Protein AF-T0Z426-F1 (afdb_monomer)

pLDDT: mean 88.19, std 17.52, range [33.0, 98.69]

Organism: NCBI:txid410659

Solvent-accessible surface area (backbone atoms only — not comparable to full-atom values): 9226 Å² total; per-residue (Å²): 140,75,80,57,69,69,58,54,52,52,51,48,64,68,22,59,88,69,76,54,84,89,86,87,77,94,47,53,67,70,66,27,47,75,23,64,60,49,76,54,64,61,80,61,57,94,91,41,70,91,48,39,74,60,40,52,66,72,44,60,82,60,36,46,34,68,75,48,54,67,46,21,35,96,83,30,34,36,42,40,85,65,87,75,55,71,72,53,44,33,28,61,70,42,68,76,27,98,44,36,41,27,67,61,51,55,55,44,49,60,57,51,51,53,53,51,49,43,55,74,76,42,50,86,76,50,79,72,85,68,79,85,71,83,86,73,88,81,76,82,77,79,78,78,81,83,130

Sequence (147 aa):
YRPLPEIVAAAREYGQSRGVELTFTDDPAIAATDADALYTDVWVSMGDEAETAKREKAFRGFQINSELLDRAKPSAFVLHDLPAHRGQEITDEVLDGSRSAAWDEAENRLHAEKAILELLLAPERLPRPVERHRWAPKLRTRRPARR

Foldseek 3Di:
DDDDPVVVVVVCVVCVVVVDDDDDDLQLLVVQAQDQEAEDEDQADPPRVVCVVVSQVSCVNQADDPVSNVNYDPNHAYEYQDDDDDPGNYHPCRCVDPRYCHVVVNVCVVVVVVVVCCCVPPVVPDDDDDPDDDDDDPPPDDDDDDD

Structure (mmCIF, N/CA/C/O backbone):
data_AF-T0Z426-F1
#
_entry.id   AF-T0Z426-F1
#
loop_
_atom_site.group_PDB
_atom_site.id
_atom_site.type_symbol
_atom_site.label_atom_id
_atom_site.label_alt_id
_atom_site.label_comp_id
_atom_site.label_asym_id
_atom_site.label_entity_id
_atom_site.label_seq_id
_atom_site.pdbx_PDB_ins_code
_atom_site.Cartn_x
_atom_site.Cartn_y
_atom_site.Cartn_z
_atom_site.occupancy
_atom_site.B_iso_or_equiv
_atom_site.auth_seq_id
_atom_site.auth_comp_id
_atom_site.auth_asym_id
_atom_site.auth_atom_id
_atom_site.pdbx_PDB_model_num
ATOM 1 N N . TYR A 1 1 ? 11.398 6.028 10.724 1.00 90.81 1 TYR A N 1
ATOM 2 C CA . TYR A 1 1 ? 11.424 5.003 9.664 1.00 90.81 1 TYR A CA 1
ATOM 3 C C . TYR A 1 1 ? 11.167 5.640 8.295 1.00 90.81 1 TYR A C 1
ATOM 5 O O . TYR A 1 1 ? 10.285 5.212 7.569 1.00 90.81 1 TYR A O 1
ATOM 13 N N . ARG A 1 2 ? 11.898 6.714 7.951 1.00 93.94 2 ARG A N 1
ATOM 14 C CA . ARG A 1 2 ? 11.733 7.407 6.661 1.00 93.94 2 ARG A CA 1
ATOM 15 C C . ARG A 1 2 ? 12.542 6.682 5.575 1.00 93.94 2 ARG A C 1
ATOM 17 O O . ARG A 1 2 ? 13.539 6.050 5.930 1.00 93.94 2 ARG A O 1
ATOM 24 N N . PRO A 1 3 ? 12.166 6.798 4.289 1.00 95.31 3 PRO A N 1
ATOM 25 C CA . PRO A 1 3 ? 12.998 6.305 3.198 1.00 95.31 3 PRO A CA 1
ATOM 26 C C . PRO A 1 3 ? 14.376 6.971 3.198 1.00 95.31 3 PRO A C 1
ATOM 28 O O . PRO A 1 3 ? 14.530 8.102 3.669 1.00 95.31 3 PRO A O 1
ATOM 31 N N . LEU A 1 4 ? 15.366 6.272 2.647 1.00 96.94 4 LEU A N 1
ATOM 32 C CA . LEU A 1 4 ? 16.725 6.790 2.527 1.00 96.94 4 LEU A CA 1
ATOM 33 C C . LEU A 1 4 ? 16.755 8.054 1.640 1.00 96.94 4 LEU A C 1
ATOM 35 O O . LEU A 1 4 ? 16.076 8.076 0.605 1.00 96.94 4 LEU A O 1
ATOM 39 N N . PRO A 1 5 ? 17.515 9.106 2.007 1.00 96.88 5 PRO A N 1
ATOM 40 C CA . PRO A 1 5 ? 17.535 10.372 1.269 1.00 96.88 5 PRO A CA 1
ATOM 41 C C . PRO A 1 5 ? 17.861 10.230 -0.222 1.00 96.88 5 PRO A C 1
ATOM 43 O O . PRO A 1 5 ? 17.262 10.913 -1.051 1.00 96.88 5 PRO A O 1
ATOM 46 N N . GLU A 1 6 ? 18.767 9.322 -0.576 1.00 97.38 6 GLU A N 1
ATOM 47 C CA . GLU A 1 6 ? 19.163 9.035 -1.954 1.00 97.38 6 GLU A CA 1
ATOM 48 C C . GLU A 1 6 ? 18.019 8.434 -2.784 1.00 97.38 6 GLU A C 1
ATOM 50 O O . GLU A 1 6 ? 17.849 8.792 -3.949 1.00 97.38 6 GLU A O 1
ATOM 55 N N . ILE A 1 7 ? 17.170 7.601 -2.173 1.00 96.81 7 ILE A N 1
ATOM 56 C CA . ILE A 1 7 ? 15.983 7.039 -2.828 1.00 96.81 7 ILE A CA 1
ATOM 57 C C . ILE A 1 7 ? 14.932 8.131 -3.036 1.00 96.81 7 ILE A C 1
ATOM 59 O O . ILE A 1 7 ? 14.325 8.214 -4.103 1.00 96.81 7 ILE A O 1
ATOM 63 N N . VAL A 1 8 ? 14.753 9.018 -2.051 1.00 96.00 8 VAL A N 1
ATOM 64 C CA . VAL A 1 8 ? 13.852 10.175 -2.181 1.00 96.00 8 VAL A CA 1
ATOM 65 C C . VAL A 1 8 ? 14.321 11.111 -3.296 1.00 96.00 8 VAL A C 1
ATOM 67 O O . VAL A 1 8 ? 13.497 11.576 -4.084 1.00 96.00 8 VAL A O 1
ATOM 70 N N . ALA A 1 9 ? 15.626 11.380 -3.390 1.00 95.00 9 ALA A N 1
ATOM 71 C CA . ALA A 1 9 ? 16.196 12.212 -4.445 1.00 95.00 9 ALA A CA 1
ATOM 72 C C . ALA A 1 9 ? 15.946 11.607 -5.837 1.00 95.00 9 ALA A C 1
ATOM 74 O O . ALA A 1 9 ? 15.407 12.292 -6.708 1.00 95.00 9 ALA A O 1
ATOM 75 N N . ALA A 1 10 ? 16.230 10.312 -6.010 1.00 95.31 10 ALA A N 1
ATOM 76 C CA . ALA A 1 10 ? 15.980 9.597 -7.260 1.00 95.31 10 ALA A CA 1
ATOM 77 C C . ALA A 1 10 ? 14.487 9.590 -7.642 1.00 95.31 10 ALA A C 1
ATOM 79 O O . ALA A 1 10 ? 14.130 9.826 -8.798 1.00 95.31 10 ALA A O 1
ATOM 80 N N . ALA A 1 11 ? 13.591 9.383 -6.670 1.00 94.75 11 ALA A N 1
ATOM 81 C CA . ALA A 1 11 ? 12.148 9.423 -6.900 1.00 94.75 11 ALA A CA 1
ATOM 82 C C . ALA A 1 11 ? 11.669 10.818 -7.341 1.00 94.75 11 ALA A C 1
ATOM 84 O O . ALA A 1 11 ? 10.845 10.924 -8.253 1.00 94.75 11 ALA A O 1
ATOM 85 N N . ARG A 1 12 ? 12.204 11.895 -6.743 1.00 94.06 12 ARG A N 1
ATOM 86 C CA . ARG A 1 12 ? 11.896 13.276 -7.156 1.00 94.06 12 ARG A CA 1
ATOM 87 C C . ARG A 1 12 ? 12.355 13.542 -8.583 1.00 94.06 12 ARG A C 1
ATOM 89 O O . ARG A 1 12 ? 11.567 14.049 -9.374 1.00 94.06 12 ARG A O 1
ATOM 96 N N . GLU A 1 13 ? 13.587 13.177 -8.922 1.00 94.06 13 GLU A N 1
ATOM 97 C CA . GLU A 1 13 ? 14.132 13.356 -10.272 1.00 94.06 13 GLU A CA 1
ATOM 98 C C . GLU A 1 13 ? 13.288 12.618 -11.322 1.00 94.06 13 GLU A C 1
ATOM 100 O O . GLU A 1 13 ? 12.864 13.200 -12.324 1.00 94.06 13 GLU A O 1
ATOM 105 N N . TYR A 1 14 ? 12.945 11.354 -11.057 1.00 92.81 14 TYR A N 1
ATOM 106 C CA . TYR A 1 14 ? 12.098 10.573 -11.954 1.00 92.81 14 TYR A CA 1
ATOM 107 C C . TYR A 1 14 ? 10.678 11.158 -12.073 1.00 92.81 14 TYR A C 1
ATOM 109 O O . TYR A 1 14 ? 10.084 11.158 -13.156 1.00 92.81 14 TYR A O 1
ATOM 117 N N . GLY A 1 15 ? 10.123 11.682 -10.980 1.00 92.75 15 GLY A N 1
ATOM 118 C CA . GLY A 1 15 ? 8.774 12.242 -10.925 1.00 92.75 15 GLY A CA 1
ATOM 119 C C . GLY A 1 15 ? 8.607 13.617 -11.583 1.00 92.75 15 GLY A C 1
ATOM 120 O O . GLY A 1 15 ? 7.535 13.896 -12.126 1.00 92.75 15 GLY A O 1
ATOM 121 N N . GLN A 1 16 ? 9.652 14.455 -11.593 1.00 87.06 16 GLN A N 1
ATOM 122 C CA . GLN A 1 16 ? 9.592 15.855 -12.049 1.00 87.06 16 GLN A CA 1
ATOM 123 C C . GLN A 1 16 ? 9.035 16.009 -13.469 1.00 87.06 16 GLN A C 1
ATOM 125 O O . GLN A 1 16 ? 8.132 16.807 -13.705 1.00 87.06 16 GLN A O 1
ATOM 130 N N . SER A 1 17 ? 9.518 15.201 -14.415 1.00 86.00 17 SER A N 1
ATOM 131 C CA . SER A 1 17 ? 9.057 15.247 -15.815 1.00 86.00 17 SER A CA 1
ATOM 132 C C . SER A 1 17 ? 7.648 14.680 -16.031 1.00 86.00 17 SER A C 1
ATOM 134 O O . SER A 1 17 ? 7.101 14.776 -17.128 1.00 86.00 17 SER A O 1
ATOM 136 N N . ARG A 1 18 ? 7.056 14.071 -14.998 1.00 91.81 18 ARG A N 1
ATOM 137 C CA . ARG A 1 18 ? 5.784 13.339 -15.052 1.00 91.81 18 ARG A CA 1
ATOM 138 C C . ARG A 1 18 ? 4.680 14.002 -14.224 1.00 91.81 18 ARG A C 1
ATOM 140 O O . ARG A 1 18 ? 3.578 13.465 -14.175 1.00 91.81 18 ARG A O 1
ATOM 147 N N . GLY A 1 19 ? 4.965 15.145 -13.593 1.00 91.62 19 GLY A N 1
ATOM 148 C CA . GLY A 1 19 ? 4.014 15.854 -12.730 1.00 91.62 19 GLY A CA 1
ATOM 149 C C . GLY A 1 19 ? 3.693 15.109 -11.432 1.00 91.62 19 GLY A C 1
ATOM 150 O O . GLY A 1 19 ? 2.600 15.271 -10.901 1.00 91.62 19 GLY A O 1
ATOM 151 N N . VAL A 1 20 ? 4.609 14.263 -10.947 1.00 94.69 20 VAL A N 1
ATOM 152 C CA . VAL A 1 20 ? 4.437 13.532 -9.683 1.00 94.69 20 VAL A CA 1
ATOM 153 C C . VAL A 1 20 ? 4.841 14.425 -8.514 1.00 94.69 20 VAL A C 1
ATOM 155 O O . VAL A 1 20 ? 5.950 14.963 -8.491 1.00 94.69 20 VAL A O 1
ATOM 158 N N . GLU A 1 21 ? 3.966 14.530 -7.519 1.00 92.62 21 GLU A N 1
ATOM 159 C CA . GLU A 1 21 ? 4.238 15.184 -6.240 1.00 92.62 21 GLU A CA 1
ATOM 160 C C . GLU A 1 21 ? 4.549 14.135 -5.164 1.00 92.62 21 GLU A C 1
ATOM 162 O O . GLU A 1 21 ? 3.900 13.093 -5.095 1.00 92.62 21 GLU A O 1
ATOM 167 N N . LEU A 1 22 ? 5.563 14.400 -4.331 1.00 94.38 22 LEU A N 1
ATOM 168 C CA . LEU A 1 22 ? 5.956 13.520 -3.227 1.00 94.38 22 LEU A CA 1
ATOM 169 C C . LEU A 1 22 ? 5.801 14.241 -1.890 1.00 94.38 22 LEU A C 1
ATOM 171 O O . LEU A 1 22 ? 6.548 15.189 -1.604 1.00 94.38 22 LEU A O 1
ATOM 175 N N . THR A 1 23 ? 4.909 13.708 -1.059 1.00 94.19 23 THR A N 1
ATOM 176 C CA . THR A 1 23 ? 4.592 14.215 0.277 1.00 94.19 23 THR A CA 1
ATOM 177 C C . THR A 1 23 ? 4.989 13.192 1.332 1.00 94.19 23 THR A C 1
ATOM 179 O O . THR A 1 23 ? 4.710 12.004 1.207 1.00 94.19 23 THR A O 1
ATOM 182 N N . PHE A 1 24 ? 5.645 13.665 2.389 1.00 95.25 24 PHE A N 1
ATOM 183 C CA . PHE A 1 24 ? 6.077 12.847 3.516 1.00 95.25 24 PHE A CA 1
ATOM 184 C C . PHE A 1 24 ? 5.472 13.427 4.788 1.00 95.25 24 PHE A C 1
ATOM 186 O O . PHE A 1 24 ? 5.768 14.558 5.161 1.00 95.25 24 PHE A O 1
ATOM 193 N N . THR A 1 25 ? 4.637 12.647 5.463 1.00 96.38 25 THR A N 1
ATOM 194 C CA . THR A 1 25 ? 3.989 13.028 6.722 1.00 96.38 25 THR A CA 1
ATOM 195 C C . THR A 1 25 ? 4.146 11.905 7.742 1.00 96.38 25 THR A C 1
ATOM 197 O O . THR A 1 25 ? 4.457 10.778 7.357 1.00 96.38 25 THR A O 1
ATOM 200 N N . ASP A 1 26 ? 4.042 12.237 9.026 1.00 96.50 26 ASP A N 1
ATOM 201 C CA . ASP A 1 26 ? 3.919 11.259 10.118 1.00 96.50 26 ASP A CA 1
ATOM 202 C C . ASP A 1 26 ? 2.468 11.183 10.639 1.00 96.50 26 ASP A C 1
ATOM 204 O O . ASP A 1 26 ? 2.194 10.499 11.619 1.00 96.50 26 ASP A O 1
ATOM 208 N N . ASP A 1 27 ? 1.540 11.889 9.982 1.00 97.06 27 ASP A N 1
ATOM 209 C CA . ASP A 1 27 ? 0.105 11.833 10.245 1.00 97.06 27 ASP A CA 1
ATOM 210 C C . ASP A 1 27 ? -0.592 11.005 9.146 1.00 97.06 27 ASP A C 1
ATOM 212 O O . ASP A 1 27 ? -0.719 11.477 8.005 1.00 97.06 27 ASP A O 1
ATOM 216 N N . PRO A 1 28 ? -1.041 9.777 9.455 1.00 97.50 28 PRO A N 1
ATOM 217 C CA . PRO A 1 28 ? -1.690 8.912 8.480 1.00 97.50 28 PRO A CA 1
ATOM 218 C C . PRO A 1 28 ? -3.043 9.458 8.014 1.00 97.50 28 PRO A C 1
ATOM 220 O O . PRO A 1 28 ? -3.410 9.229 6.865 1.00 97.50 28 PRO A O 1
ATOM 223 N N . ALA A 1 29 ? -3.765 10.231 8.834 1.00 97.50 29 ALA A N 1
ATOM 224 C CA . ALA A 1 29 ? -5.035 10.824 8.422 1.00 97.50 29 ALA A CA 1
ATOM 225 C C . ALA A 1 29 ? -4.831 11.860 7.305 1.00 97.50 29 ALA A C 1
ATOM 227 O O . ALA A 1 29 ? -5.611 11.906 6.351 1.00 97.50 29 ALA A O 1
ATOM 228 N N . ILE A 1 30 ? -3.750 12.645 7.387 1.00 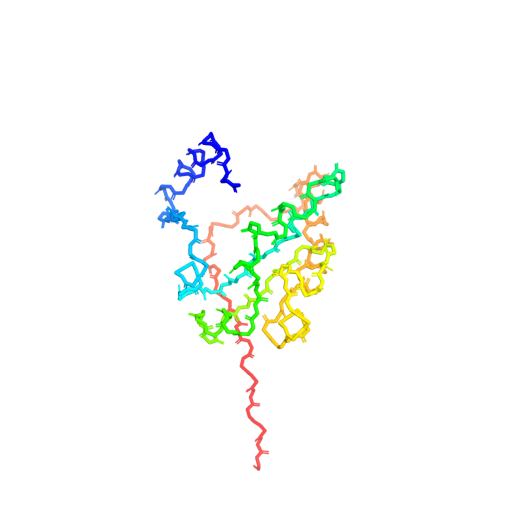97.62 30 ILE A N 1
ATOM 229 C CA . ILE A 1 30 ? -3.348 13.555 6.305 1.00 97.62 30 ILE A CA 1
ATOM 230 C C . ILE A 1 30 ? -2.956 12.754 5.059 1.00 97.62 30 ILE A C 1
ATOM 232 O O . ILE A 1 30 ? -3.387 13.102 3.965 1.00 97.62 30 ILE A O 1
ATOM 236 N N . ALA A 1 31 ? -2.185 11.672 5.213 1.00 97.69 31 ALA A N 1
ATOM 237 C CA . ALA A 1 31 ? -1.766 10.835 4.084 1.00 97.69 31 ALA A CA 1
ATOM 238 C C . ALA A 1 31 ? -2.943 10.152 3.365 1.00 97.69 31 ALA A C 1
ATOM 240 O O . ALA A 1 31 ? -2.891 9.967 2.152 1.00 97.69 31 ALA A O 1
ATOM 241 N N . ALA A 1 32 ? -3.990 9.777 4.103 1.00 98.12 32 ALA A N 1
ATOM 242 C CA . ALA A 1 32 ? -5.153 9.089 3.555 1.00 98.12 32 ALA A CA 1
ATOM 243 C C . ALA A 1 32 ? -6.155 10.026 2.865 1.00 98.12 32 ALA A C 1
ATOM 245 O O . ALA A 1 32 ? -6.948 9.562 2.048 1.00 98.12 32 ALA A O 1
ATOM 246 N N . THR A 1 33 ? -6.137 11.325 3.178 1.00 98.00 33 THR A N 1
ATOM 247 C CA . THR A 1 33 ? -7.102 12.291 2.632 1.00 98.00 33 THR A CA 1
ATOM 248 C C . THR A 1 33 ? -7.015 12.334 1.104 1.00 98.00 33 THR A C 1
ATOM 250 O O . THR A 1 33 ? -5.937 12.501 0.541 1.00 98.00 33 THR A O 1
ATOM 253 N N . ASP A 1 34 ? -8.158 12.166 0.431 1.00 97.00 34 ASP A N 1
ATOM 254 C CA . ASP A 1 34 ? -8.292 12.137 -1.037 1.00 97.00 34 ASP A CA 1
ATOM 255 C C . ASP A 1 34 ? -7.488 11.040 -1.771 1.00 97.00 34 ASP A C 1
ATOM 257 O O . ASP A 1 34 ? -7.410 11.043 -3.008 1.00 97.00 34 ASP A O 1
ATOM 261 N N . ALA A 1 35 ? -6.939 10.060 -1.045 1.00 98.38 35 ALA A N 1
ATOM 262 C CA . ALA A 1 35 ? -6.207 8.950 -1.642 1.00 98.38 35 ALA A CA 1
ATOM 263 C C . ALA A 1 35 ? -7.120 8.086 -2.532 1.00 98.38 35 ALA A C 1
ATOM 265 O O . ALA A 1 35 ? -8.265 7.794 -2.180 1.00 98.38 35 ALA A O 1
ATOM 266 N N . ASP A 1 36 ? -6.607 7.661 -3.691 1.00 98.62 36 ASP A N 1
ATOM 267 C CA . ASP A 1 36 ? -7.255 6.664 -4.561 1.00 98.62 36 ASP A CA 1
ATOM 268 C C . ASP A 1 36 ? -6.895 5.225 -4.160 1.00 98.62 36 ASP A C 1
ATOM 270 O O . ASP A 1 36 ? -7.619 4.287 -4.488 1.00 98.62 36 ASP A O 1
ATOM 274 N N . ALA A 1 37 ? -5.781 5.047 -3.450 1.00 98.44 37 ALA A N 1
ATOM 275 C CA . ALA A 1 37 ? -5.364 3.772 -2.895 1.00 98.44 37 ALA A CA 1
ATOM 276 C C . ALA A 1 37 ? -4.598 3.985 -1.586 1.00 98.44 37 ALA A C 1
ATOM 278 O O . ALA A 1 37 ? -3.836 4.946 -1.465 1.00 98.44 37 ALA A O 1
ATOM 279 N N . LEU A 1 38 ? -4.777 3.072 -0.633 1.00 98.62 38 LEU A N 1
ATOM 280 C CA . LEU A 1 38 ? -3.935 2.962 0.557 1.00 98.62 38 LEU A CA 1
ATOM 281 C C . LEU A 1 38 ? -3.119 1.675 0.464 1.00 98.62 38 LEU A C 1
ATOM 283 O O . LEU A 1 38 ? -3.643 0.635 0.070 1.00 98.62 38 LEU A O 1
ATOM 287 N N . TYR A 1 39 ? -1.845 1.750 0.828 1.00 98.62 39 TYR A N 1
ATOM 288 C CA . TYR A 1 39 ? -0.926 0.619 0.794 1.00 98.62 39 TYR A CA 1
ATOM 289 C C . TYR A 1 39 ? -0.229 0.505 2.144 1.00 98.62 39 TYR A C 1
ATOM 291 O O . TYR A 1 39 ? 0.258 1.512 2.663 1.00 98.62 39 TYR A O 1
ATOM 299 N N . THR A 1 40 ? -0.158 -0.705 2.688 1.00 98.31 40 THR A N 1
ATOM 300 C CA . THR A 1 40 ? 0.659 -1.007 3.866 1.00 98.31 40 THR A CA 1
ATOM 301 C C . THR A 1 40 ? 1.387 -2.334 3.692 1.00 98.31 40 THR A C 1
ATOM 303 O O . THR A 1 40 ? 1.036 -3.132 2.830 1.00 98.31 40 THR A O 1
ATOM 306 N N . ASP A 1 41 ? 2.397 -2.533 4.528 1.00 97.31 41 ASP A N 1
ATOM 307 C CA . ASP A 1 41 ? 3.169 -3.763 4.683 1.00 97.31 41 ASP A CA 1
ATOM 308 C C . ASP A 1 41 ? 3.407 -3.990 6.189 1.00 97.31 41 ASP A C 1
ATOM 310 O O . ASP A 1 41 ? 3.126 -3.107 7.018 1.00 97.31 41 ASP A O 1
ATOM 314 N N . VAL A 1 42 ? 3.916 -5.165 6.545 1.00 95.75 42 VAL A N 1
ATOM 315 C CA . VAL A 1 42 ? 4.258 -5.569 7.902 1.00 95.75 42 VAL A CA 1
ATOM 316 C C . VAL A 1 42 ? 5.182 -4.552 8.567 1.00 95.75 42 VAL A C 1
ATOM 318 O O . VAL A 1 42 ? 6.176 -4.070 8.020 1.00 95.75 42 VAL A O 1
ATOM 321 N N . TRP A 1 43 ? 4.889 -4.230 9.823 1.00 94.12 43 TRP A N 1
ATOM 322 C CA . TRP A 1 43 ? 5.716 -3.293 10.588 1.00 94.12 43 TRP A CA 1
ATOM 323 C C . TRP A 1 43 ? 7.070 -3.879 10.990 1.00 94.12 43 TRP A C 1
ATOM 325 O O . TRP A 1 43 ? 8.042 -3.137 11.194 1.00 94.12 43 TRP A O 1
ATOM 335 N N . VAL A 1 44 ? 7.120 -5.203 11.138 1.00 88.19 44 VAL A N 1
ATOM 336 C CA . VAL A 1 44 ? 8.288 -5.985 11.540 1.00 88.19 44 VAL A CA 1
ATOM 337 C C . VAL A 1 44 ? 8.575 -6.976 10.425 1.00 88.19 44 VAL A C 1
ATOM 339 O O . VAL A 1 44 ? 7.774 -7.863 10.154 1.00 88.19 44 VAL A O 1
ATOM 342 N N . SER A 1 45 ? 9.713 -6.797 9.759 1.00 83.31 45 SER A N 1
ATOM 343 C CA . SER A 1 45 ? 10.140 -7.701 8.695 1.00 83.31 45 SER A CA 1
ATOM 344 C C . SER A 1 45 ? 10.759 -8.974 9.282 1.00 83.31 45 SER A C 1
ATOM 346 O O . SER A 1 45 ? 11.143 -9.013 10.455 1.00 83.31 45 SER A O 1
ATOM 348 N N . MET A 1 46 ? 10.892 -10.011 8.456 1.00 77.44 46 MET A N 1
ATOM 349 C CA . MET A 1 46 ? 11.600 -11.234 8.840 1.00 77.44 46 MET A CA 1
ATOM 350 C C . MET A 1 46 ? 13.057 -10.912 9.208 1.00 77.44 46 MET A C 1
ATOM 352 O O . MET A 1 46 ? 13.762 -10.271 8.428 1.00 77.44 46 MET A O 1
ATOM 356 N N . GLY A 1 47 ? 13.512 -11.376 10.375 1.00 79.56 47 GLY A N 1
ATOM 357 C CA . GLY A 1 47 ? 14.858 -11.118 10.901 1.00 79.56 47 GLY A CA 1
ATOM 358 C C . GLY A 1 47 ? 14.980 -9.916 11.848 1.00 79.56 47 GLY A C 1
ATOM 359 O O . GLY A 1 47 ? 16.055 -9.705 12.408 1.00 79.56 47 GLY A O 1
ATOM 360 N N . ASP A 1 48 ? 13.900 -9.152 12.056 1.00 81.19 48 ASP A N 1
ATOM 361 C CA . ASP A 1 48 ? 13.848 -7.991 12.960 1.00 81.19 48 ASP A CA 1
ATOM 362 C C . ASP A 1 48 ? 13.059 -8.277 14.260 1.00 81.19 48 ASP A C 1
ATOM 364 O O . ASP A 1 48 ? 12.596 -7.357 14.942 1.00 81.19 48 ASP A O 1
ATOM 368 N N . GLU A 1 49 ? 12.891 -9.545 14.646 1.00 83.50 49 GLU A N 1
ATOM 369 C CA . GLU A 1 49 ? 11.957 -9.955 15.706 1.00 83.50 49 GLU A CA 1
ATOM 370 C C . GLU A 1 49 ? 12.298 -9.345 17.078 1.00 83.50 49 GLU A C 1
ATOM 372 O O . GLU A 1 49 ? 11.406 -9.074 17.887 1.00 83.50 49 GLU A O 1
ATOM 377 N N . ALA A 1 50 ? 13.578 -9.058 17.333 1.00 84.94 50 ALA A N 1
ATOM 378 C CA . ALA A 1 50 ? 14.027 -8.398 18.560 1.00 84.94 50 ALA A CA 1
ATOM 379 C C . ALA A 1 50 ? 13.466 -6.968 18.719 1.00 84.94 50 ALA A C 1
ATOM 381 O O . ALA A 1 50 ? 13.313 -6.483 19.840 1.00 84.94 50 ALA A O 1
ATOM 382 N N . GLU A 1 51 ? 13.110 -6.303 17.615 1.00 86.19 51 GLU A N 1
ATOM 383 C CA . GLU A 1 51 ? 12.606 -4.925 17.599 1.00 86.19 51 GLU A CA 1
ATOM 384 C C . GLU A 1 51 ? 11.068 -4.843 17.607 1.00 86.19 51 GLU A C 1
ATOM 386 O O . GLU A 1 51 ? 10.518 -3.737 17.564 1.00 86.19 51 GLU A O 1
ATOM 391 N N . THR A 1 52 ? 10.367 -5.983 17.694 1.00 86.56 52 THR A N 1
ATOM 392 C CA . THR A 1 52 ? 8.899 -6.080 17.570 1.00 86.56 52 THR A CA 1
ATOM 393 C C . THR A 1 52 ? 8.168 -5.053 18.434 1.00 86.56 52 THR A C 1
ATOM 395 O O . THR A 1 52 ? 7.494 -4.167 17.912 1.00 86.56 52 THR A O 1
ATOM 398 N N . ALA A 1 53 ? 8.379 -5.075 19.755 1.00 88.38 53 ALA A N 1
ATOM 399 C CA . ALA A 1 53 ? 7.659 -4.200 20.686 1.00 88.38 53 ALA A CA 1
ATOM 400 C C . ALA A 1 53 ? 7.896 -2.699 20.425 1.00 88.38 53 ALA A C 1
ATOM 402 O O . ALA A 1 53 ? 7.015 -1.860 20.635 1.00 88.38 53 ALA A O 1
ATOM 403 N N . LYS A 1 54 ? 9.097 -2.336 19.963 1.00 91.88 54 LYS A N 1
ATOM 404 C CA . LYS A 1 54 ? 9.452 -0.950 19.641 1.00 91.88 54 LYS A CA 1
ATOM 405 C C . LYS A 1 54 ? 8.758 -0.493 18.360 1.00 91.88 54 LYS A C 1
ATOM 407 O O . LYS A 1 54 ? 8.218 0.614 18.335 1.00 91.88 54 LYS A O 1
ATOM 412 N N . ARG A 1 55 ? 8.761 -1.334 17.322 1.00 92.38 55 ARG A N 1
ATOM 413 C CA . ARG A 1 55 ? 8.102 -1.062 16.037 1.00 92.38 55 ARG A CA 1
ATOM 414 C C . ARG A 1 55 ? 6.586 -1.006 16.203 1.00 92.38 55 ARG A C 1
ATOM 416 O O . ARG A 1 55 ? 5.993 -0.014 15.799 1.00 92.38 55 ARG A O 1
ATOM 423 N N . GLU A 1 56 ? 5.978 -1.956 16.907 1.00 90.62 56 GLU A N 1
ATOM 424 C CA . GLU A 1 56 ? 4.542 -1.925 17.221 1.00 90.62 56 GLU A CA 1
ATOM 425 C C . GLU A 1 56 ? 4.135 -0.628 17.926 1.00 90.62 56 GLU A C 1
ATOM 427 O O . GLU A 1 56 ? 3.123 -0.018 17.588 1.00 90.62 56 GLU A O 1
ATOM 432 N N . LYS A 1 57 ? 4.937 -0.153 18.888 1.00 92.56 57 LYS A N 1
ATOM 433 C CA . LYS A 1 57 ? 4.670 1.127 19.556 1.00 92.56 57 LYS A CA 1
ATOM 434 C C . LYS A 1 57 ? 4.792 2.315 18.599 1.00 92.56 57 LYS A C 1
ATOM 436 O O . LYS A 1 57 ? 3.987 3.238 18.691 1.00 92.56 57 LYS A O 1
ATOM 441 N N . ALA A 1 58 ? 5.797 2.314 17.727 1.00 94.12 58 ALA A N 1
ATOM 442 C CA . ALA A 1 58 ? 6.040 3.407 16.791 1.00 94.12 58 ALA A CA 1
ATOM 443 C C . ALA A 1 58 ? 4.981 3.486 15.681 1.00 94.12 58 ALA A C 1
ATOM 445 O O . ALA A 1 58 ? 4.614 4.585 15.274 1.00 94.12 58 ALA A O 1
ATOM 446 N N . PHE A 1 59 ? 4.486 2.338 15.216 1.00 95.81 59 PHE A N 1
ATOM 447 C CA . PHE A 1 59 ? 3.585 2.247 14.069 1.00 95.81 59 PHE A CA 1
ATOM 448 C C . PHE A 1 59 ? 2.114 2.072 14.429 1.00 95.81 59 PHE A C 1
ATOM 450 O O . PHE A 1 59 ? 1.281 2.175 13.540 1.00 95.81 59 PHE A O 1
ATOM 457 N N . ARG A 1 60 ? 1.760 1.902 15.710 1.00 92.88 60 ARG A N 1
ATOM 458 C CA . ARG A 1 60 ? 0.363 1.724 16.150 1.00 92.88 60 ARG A CA 1
ATOM 459 C C . ARG A 1 60 ? -0.619 2.730 15.538 1.00 92.88 60 ARG A C 1
ATOM 461 O O . ARG A 1 60 ? -1.748 2.366 15.241 1.00 92.88 60 ARG A O 1
ATOM 468 N N . GLY A 1 61 ? -0.201 3.986 15.365 1.00 95.75 61 GLY A N 1
ATOM 469 C CA . GLY A 1 61 ? -1.039 5.036 14.775 1.00 95.75 61 GLY A CA 1
ATOM 470 C C . GLY A 1 61 ? -1.266 4.912 13.264 1.00 95.75 61 GLY A C 1
ATOM 471 O O . GLY A 1 61 ? -2.161 5.567 12.751 1.00 95.75 61 GLY A O 1
ATOM 472 N N . PHE A 1 62 ? -0.485 4.086 12.567 1.00 98.00 62 PHE A N 1
ATOM 473 C CA . PHE A 1 62 ? -0.480 3.921 11.110 1.00 98.00 62 PHE A CA 1
ATOM 474 C C . PHE A 1 62 ? -1.283 2.707 10.620 1.00 98.00 62 PHE A C 1
ATOM 476 O O . PHE A 1 62 ? -1.255 2.420 9.428 1.00 98.00 62 PHE A O 1
ATOM 483 N N . GLN A 1 63 ? -1.989 1.988 11.502 1.00 98.50 63 GLN A N 1
ATOM 484 C CA . GLN A 1 63 ? -2.842 0.869 11.094 1.00 98.50 63 GLN A CA 1
ATOM 485 C C . GLN A 1 63 ? -3.891 1.329 10.075 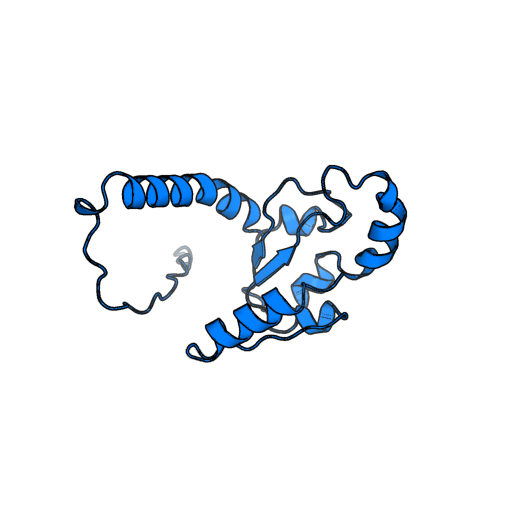1.00 98.50 63 GLN A C 1
ATOM 487 O O . GLN 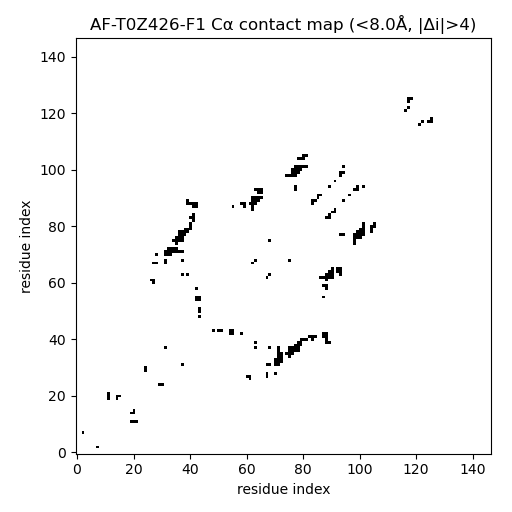A 1 63 ? -4.654 2.263 10.335 1.00 98.50 63 GLN A O 1
ATOM 492 N N . ILE A 1 64 ? -3.990 0.619 8.952 1.00 98.56 64 ILE A N 1
ATOM 493 C CA . ILE A 1 64 ? -5.114 0.775 8.035 1.00 98.56 64 ILE A CA 1
ATOM 494 C C . ILE A 1 64 ? -6.325 0.054 8.633 1.00 98.56 64 ILE A C 1
ATOM 496 O O . ILE A 1 64 ? -6.424 -1.173 8.624 1.00 98.56 64 ILE A O 1
ATOM 500 N N . ASN A 1 65 ? -7.258 0.844 9.153 1.00 98.62 65 ASN A N 1
ATOM 501 C CA . ASN A 1 65 ? -8.557 0.407 9.653 1.00 98.62 65 ASN A CA 1
ATOM 502 C C . ASN A 1 65 ? -9.692 1.145 8.921 1.00 98.62 65 ASN A C 1
ATOM 504 O O . ASN A 1 65 ? -9.438 2.014 8.081 1.00 98.62 65 ASN A O 1
ATOM 508 N N . SER A 1 66 ? -10.948 0.804 9.228 1.00 98.19 66 SER A N 1
ATOM 509 C CA . SER A 1 66 ? -12.108 1.417 8.567 1.00 98.19 66 SER A CA 1
ATOM 510 C C . SER A 1 66 ? -12.153 2.940 8.732 1.00 98.19 66 SER A C 1
ATOM 512 O O . SER A 1 66 ? -12.461 3.637 7.770 1.00 98.19 66 SER A O 1
ATOM 514 N N . GLU A 1 67 ? -11.780 3.470 9.904 1.00 98.12 67 GLU A N 1
ATOM 515 C CA . GLU A 1 67 ? -11.760 4.920 10.143 1.00 98.12 67 GLU A CA 1
ATOM 516 C C . GLU A 1 67 ? -10.759 5.627 9.221 1.00 98.12 67 GLU A C 1
ATOM 518 O O . GLU A 1 67 ? -11.075 6.665 8.640 1.00 98.12 67 GLU A O 1
ATOM 523 N N . LEU A 1 68 ? -9.555 5.070 9.063 1.00 98.44 68 LEU A N 1
ATOM 524 C CA . LEU A 1 68 ? -8.548 5.640 8.174 1.00 98.44 68 LEU A CA 1
ATOM 525 C C . LEU A 1 68 ? -8.975 5.533 6.705 1.00 98.44 68 LEU A C 1
ATOM 527 O O . LEU A 1 68 ? -8.834 6.496 5.952 1.00 98.44 68 LEU A O 1
ATOM 531 N N . LEU A 1 69 ? -9.530 4.387 6.307 1.00 98.44 69 LEU A N 1
ATOM 532 C CA . LEU A 1 69 ? -10.020 4.161 4.949 1.00 98.44 69 LEU A CA 1
ATOM 533 C C . LEU A 1 69 ? -11.186 5.094 4.584 1.00 98.44 69 LEU A C 1
ATOM 535 O O . LEU A 1 69 ? -11.291 5.521 3.436 1.00 98.44 69 LEU A O 1
ATOM 539 N N . ASP A 1 70 ? -12.034 5.462 5.542 1.00 97.81 70 ASP A N 1
ATOM 540 C CA . ASP A 1 70 ? -13.142 6.399 5.323 1.00 97.81 70 ASP A CA 1
ATOM 541 C C . ASP A 1 70 ? -12.690 7.856 5.124 1.00 97.81 70 ASP A C 1
ATOM 543 O O . ASP A 1 70 ? -13.482 8.688 4.679 1.00 97.81 70 ASP A O 1
ATOM 547 N N . ARG A 1 71 ? -11.415 8.171 5.390 1.00 98.00 71 ARG A N 1
ATOM 548 C CA . ARG A 1 71 ? -10.805 9.466 5.032 1.00 98.00 71 ARG A CA 1
ATOM 549 C C . ARG A 1 71 ? -10.348 9.522 3.574 1.00 98.00 71 ARG A C 1
ATOM 551 O O . ARG A 1 71 ? -10.17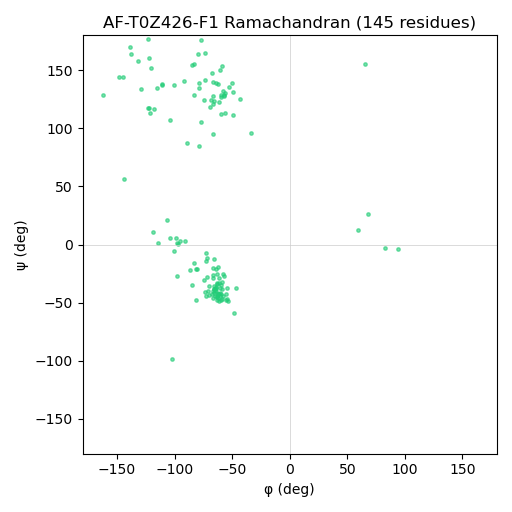9 10.616 3.036 1.00 98.00 71 ARG A O 1
ATOM 558 N N . ALA A 1 72 ? -10.143 8.366 2.947 1.00 98.50 72 ALA A N 1
ATOM 559 C CA . ALA A 1 72 ? -9.824 8.274 1.531 1.00 98.50 72 ALA A CA 1
ATOM 560 C C . ALA A 1 72 ? -11.076 8.485 0.668 1.00 98.50 72 ALA A C 1
ATOM 562 O O . ALA A 1 72 ? -12.199 8.631 1.160 1.00 98.50 72 ALA A O 1
ATOM 563 N N . LYS A 1 73 ? -10.905 8.499 -0.657 1.00 98.62 73 LYS A N 1
ATOM 564 C CA . LYS A 1 73 ? -12.053 8.607 -1.564 1.00 98.62 73 LYS A CA 1
ATOM 565 C C . LYS A 1 73 ? -13.018 7.427 -1.366 1.00 98.62 73 LYS A C 1
ATOM 567 O O . LYS A 1 73 ? -12.576 6.305 -1.124 1.00 98.62 73 LYS A O 1
ATOM 572 N N . PRO A 1 74 ? -14.331 7.602 -1.606 1.00 97.69 74 PRO A N 1
ATOM 573 C CA . PRO A 1 74 ? -15.286 6.489 -1.558 1.00 97.69 74 PRO A CA 1
ATOM 574 C C . PRO A 1 74 ? -14.955 5.340 -2.527 1.00 97.69 74 PRO A C 1
ATOM 576 O O . PRO A 1 74 ? -15.348 4.200 -2.296 1.00 97.69 74 PRO A O 1
ATOM 579 N N . SER A 1 75 ? -14.242 5.644 -3.618 1.00 97.75 75 SER A N 1
ATOM 580 C CA . SER A 1 75 ? -13.750 4.679 -4.607 1.00 97.75 75 SER A CA 1
ATOM 581 C C . SER A 1 75 ? -12.349 4.140 -4.311 1.00 97.75 75 SER A C 1
ATOM 583 O O . SER A 1 75 ? -11.810 3.420 -5.150 1.00 97.75 75 SER A O 1
ATOM 585 N N . ALA A 1 76 ? -11.740 4.524 -3.187 1.00 98.50 76 ALA A N 1
ATOM 586 C CA . ALA A 1 76 ? -10.405 4.077 -2.833 1.00 98.50 76 ALA A CA 1
ATOM 587 C C . ALA A 1 76 ? -10.387 2.578 -2.534 1.00 98.50 76 ALA A C 1
ATOM 589 O O . ALA A 1 76 ? -11.358 2.022 -2.007 1.00 98.50 76 ALA A O 1
ATOM 590 N N . PHE A 1 77 ? -9.265 1.942 -2.849 1.00 98.31 77 PHE A N 1
ATOM 591 C CA . PHE A 1 77 ? -9.015 0.541 -2.532 1.00 98.31 77 PHE A CA 1
ATOM 592 C C . PHE A 1 77 ? -7.755 0.378 -1.679 1.00 98.31 77 PHE A C 1
ATOM 594 O O . PHE A 1 77 ? -6.912 1.272 -1.610 1.00 98.31 77 PHE A O 1
ATOM 601 N N . VAL A 1 78 ? -7.646 -0.757 -0.998 1.00 98.69 78 VAL A N 1
ATOM 602 C CA . VAL A 1 78 ? -6.519 -1.085 -0.121 1.00 98.69 78 VAL A CA 1
ATOM 603 C C . VAL A 1 78 ? -5.696 -2.207 -0.736 1.00 98.69 78 VAL A C 1
ATOM 605 O O . VAL A 1 78 ? -6.252 -3.172 -1.259 1.00 98.69 78 VAL A O 1
ATOM 608 N N . LEU A 1 79 ? -4.379 -2.064 -0.670 1.00 98.69 79 LEU A N 1
ATOM 609 C CA . LEU A 1 79 ? -3.387 -3.020 -1.148 1.00 98.69 79 LEU A CA 1
ATOM 610 C C . LEU A 1 79 ? -2.480 -3.475 0.001 1.00 98.69 79 LEU A C 1
ATOM 612 O O . LEU A 1 79 ? -2.274 -2.733 0.968 1.00 98.69 79 LEU A O 1
ATOM 616 N N . HIS A 1 80 ? -1.960 -4.692 -0.133 1.00 98.56 80 HIS A N 1
ATOM 617 C CA . HIS A 1 80 ? -0.971 -5.296 0.754 1.00 98.56 80 HIS A CA 1
ATOM 618 C C . HIS A 1 80 ? -0.333 -6.477 0.012 1.00 98.56 80 HIS A C 1
ATOM 620 O O . HIS A 1 80 ? -1.028 -7.374 -0.466 1.00 98.56 80 HIS A O 1
ATOM 626 N N . ASP A 1 81 ? 0.992 -6.499 -0.031 1.00 97.19 81 ASP A N 1
ATOM 627 C CA . ASP A 1 81 ? 1.824 -7.526 -0.672 1.00 97.19 81 ASP A CA 1
ATOM 628 C C . ASP A 1 81 ? 1.739 -8.940 -0.071 1.00 97.19 81 ASP A C 1
ATOM 630 O O . ASP A 1 81 ? 2.034 -9.905 -0.783 1.00 97.19 81 ASP A O 1
ATOM 634 N N . LEU A 1 82 ? 1.292 -9.069 1.182 1.00 97.31 82 LEU A N 1
ATOM 635 C CA . LEU A 1 82 ? 1.182 -10.299 1.972 1.00 97.31 82 LEU A CA 1
ATOM 636 C C . LEU A 1 82 ? 2.542 -10.969 2.301 1.00 97.31 82 LEU A C 1
ATOM 638 O O . LEU A 1 82 ? 3.514 -10.845 1.557 1.00 97.31 82 LEU A O 1
ATOM 642 N N . PRO A 1 83 ? 2.620 -11.771 3.386 1.00 96.25 83 PRO A N 1
ATOM 643 C CA . PRO A 1 83 ? 1.574 -12.063 4.373 1.00 96.25 83 PRO A CA 1
ATOM 644 C C . PRO A 1 83 ? 1.315 -10.894 5.333 1.00 96.25 83 PRO A C 1
ATOM 646 O O . PRO A 1 83 ? 2.249 -10.254 5.794 1.00 96.25 83 PRO A O 1
ATOM 649 N N . ALA A 1 84 ? 0.045 -10.669 5.676 1.00 96.69 84 ALA A N 1
ATOM 650 C CA . ALA A 1 84 ? -0.367 -9.633 6.624 1.00 96.69 84 ALA A CA 1
ATOM 651 C C . ALA A 1 84 ? -0.449 -10.160 8.072 1.00 96.69 84 ALA A C 1
ATOM 653 O O . ALA A 1 84 ? -0.976 -11.252 8.322 1.00 96.69 84 ALA A O 1
ATOM 654 N N . HIS A 1 85 ? -0.017 -9.348 9.035 1.00 95.50 85 HIS A N 1
ATOM 655 C CA . HIS A 1 85 ? -0.310 -9.469 10.460 1.00 95.50 85 HIS A CA 1
ATOM 656 C C . HIS A 1 85 ? -1.599 -8.714 10.817 1.00 95.50 85 HIS A C 1
ATOM 658 O O . HIS A 1 85 ? -1.619 -7.571 11.278 1.00 95.50 85 HIS A O 1
ATOM 664 N N . ARG A 1 86 ? -2.719 -9.423 10.672 1.00 96.88 86 ARG A N 1
ATOM 665 C CA . ARG A 1 86 ? -4.057 -8.943 11.041 1.00 96.88 86 ARG A CA 1
ATOM 666 C C . ARG A 1 86 ? -4.100 -8.354 12.456 1.00 96.88 86 ARG A C 1
ATOM 668 O O . ARG A 1 86 ? -3.633 -8.963 13.418 1.00 96.88 86 ARG A O 1
ATOM 675 N N . GLY A 1 87 ? -4.679 -7.161 12.570 1.00 95.81 87 GLY A N 1
ATOM 676 C CA . GLY A 1 87 ? -4.751 -6.394 13.815 1.00 95.81 87 GLY A CA 1
ATOM 677 C C . GLY A 1 87 ? -3.496 -5.572 14.130 1.00 95.81 87 GLY A C 1
ATOM 678 O O . GLY A 1 87 ? -3.517 -4.824 15.109 1.00 95.81 87 GLY A O 1
ATOM 679 N N . GLN A 1 88 ? -2.444 -5.657 13.307 1.00 95.81 88 GLN A N 1
ATOM 680 C CA . GLN A 1 88 ? -1.277 -4.773 13.345 1.00 95.81 88 GLN A CA 1
ATOM 681 C C . GLN A 1 88 ? -1.369 -3.735 12.226 1.00 95.81 88 GLN A C 1
ATOM 683 O O . GLN A 1 88 ? -2.094 -2.757 12.387 1.00 95.81 88 GLN A O 1
ATOM 688 N N . GLU A 1 89 ? -0.709 -3.928 11.086 1.00 98.00 89 GLU A N 1
ATOM 689 C CA . GLU A 1 89 ? -0.711 -2.955 9.991 1.00 98.00 89 GLU A CA 1
ATOM 690 C C . GLU A 1 89 ? -2.074 -2.785 9.319 1.00 98.00 89 GLU A C 1
ATOM 692 O O . GLU A 1 89 ? -2.370 -1.707 8.803 1.00 98.00 89 GLU A O 1
ATOM 697 N N . ILE A 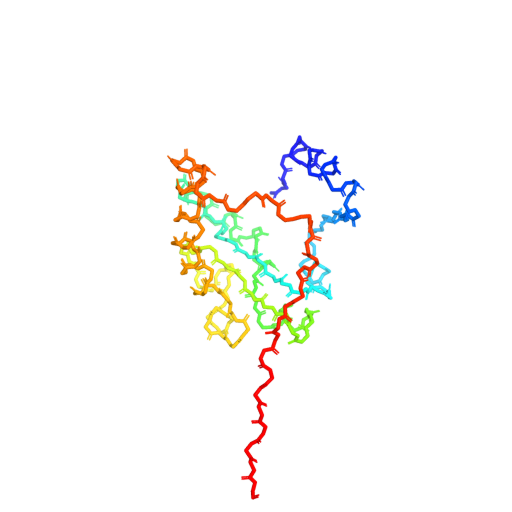1 90 ? -2.928 -3.808 9.373 1.00 98.56 90 ILE A N 1
ATOM 698 C CA . ILE A 1 90 ? -4.252 -3.799 8.752 1.00 98.56 90 ILE A CA 1
ATOM 699 C C . ILE A 1 90 ? -5.271 -4.572 9.595 1.00 98.56 90 ILE A C 1
ATOM 701 O O . ILE A 1 90 ? -4.946 -5.583 10.223 1.00 98.56 90 ILE A O 1
ATOM 705 N N . THR A 1 91 ? -6.520 -4.107 9.635 1.00 98.69 91 THR A N 1
ATOM 706 C CA . THR A 1 91 ? -7.614 -4.827 10.308 1.00 98.69 91 THR A CA 1
ATOM 707 C C . THR A 1 91 ? -8.252 -5.883 9.404 1.00 98.69 91 THR A C 1
ATOM 709 O O . THR A 1 91 ? -8.250 -5.760 8.178 1.00 98.69 91 THR A O 1
ATOM 712 N N . ASP A 1 92 ? -8.851 -6.913 10.013 1.00 98.38 92 ASP A N 1
ATOM 713 C CA . ASP A 1 92 ? -9.535 -7.999 9.294 1.00 98.38 92 ASP A CA 1
ATOM 714 C C . ASP A 1 92 ? -10.618 -7.486 8.341 1.00 98.38 92 ASP A C 1
ATOM 716 O O . ASP A 1 92 ? -10.673 -7.854 7.171 1.00 98.38 92 ASP A O 1
ATOM 720 N N . GLU A 1 93 ? -11.454 -6.584 8.849 1.00 98.19 93 GLU A N 1
ATOM 721 C CA . GLU A 1 93 ? -12.555 -5.944 8.126 1.00 98.19 93 GLU A CA 1
ATOM 722 C C . GLU A 1 93 ? -12.102 -5.172 6.879 1.00 98.19 93 GLU A C 1
ATOM 724 O O . GLU A 1 93 ? -12.846 -5.112 5.900 1.00 98.19 93 GLU A O 1
ATOM 729 N N . VAL A 1 94 ? -10.896 -4.589 6.894 1.00 98.50 94 VAL A N 1
ATOM 730 C CA . VAL A 1 94 ? -10.351 -3.880 5.735 1.00 98.50 94 VAL A CA 1
ATOM 731 C C . VAL A 1 94 ? -9.748 -4.874 4.756 1.00 98.50 94 VAL A C 1
ATOM 733 O O . VAL A 1 94 ? -10.058 -4.793 3.570 1.00 98.50 94 VAL A O 1
ATOM 736 N N . LEU A 1 95 ? -8.930 -5.817 5.235 1.00 98.56 95 LEU A N 1
ATOM 737 C CA . LEU A 1 95 ? -8.240 -6.784 4.380 1.00 98.56 95 LEU A CA 1
ATOM 738 C C . LEU A 1 95 ? -9.214 -7.718 3.643 1.00 98.56 95 LEU A C 1
ATOM 740 O O . LEU A 1 95 ? -8.987 -8.035 2.475 1.00 98.56 95 LEU A O 1
ATOM 744 N N . ASP A 1 96 ? -10.318 -8.106 4.286 1.00 98.06 96 ASP A N 1
ATOM 745 C CA . ASP A 1 96 ? -11.375 -8.942 3.692 1.00 98.06 96 ASP A CA 1
ATOM 746 C C . ASP A 1 96 ? -12.567 -8.121 3.162 1.00 98.06 96 ASP A C 1
ATOM 748 O O . ASP A 1 96 ? -13.549 -8.669 2.652 1.00 98.06 96 ASP A O 1
ATOM 752 N N . GLY A 1 97 ? -12.505 -6.795 3.294 1.00 97.75 97 GLY A N 1
ATOM 753 C CA . GLY A 1 97 ? -13.575 -5.882 2.917 1.00 97.75 97 GLY A CA 1
ATOM 754 C C . GLY A 1 97 ? -13.724 -5.707 1.406 1.00 97.75 97 GLY A C 1
ATOM 755 O O . GLY A 1 97 ? -12.826 -5.981 0.614 1.00 97.75 97 GLY A O 1
ATOM 756 N N . SER A 1 98 ? -14.855 -5.140 0.978 1.00 97.50 98 SER A N 1
ATOM 757 C CA . SER A 1 98 ? -15.160 -4.929 -0.450 1.00 97.50 98 SER A CA 1
ATOM 758 C C . SER A 1 98 ? -14.247 -3.926 -1.165 1.00 97.50 98 SER A C 1
ATOM 760 O O . SER A 1 98 ? -14.324 -3.799 -2.384 1.00 97.50 98 SER A O 1
ATOM 762 N N . ARG A 1 99 ? -13.457 -3.157 -0.407 1.00 98.19 99 ARG A N 1
ATOM 763 C CA . ARG A 1 99 ? -12.460 -2.203 -0.913 1.00 98.19 99 ARG A CA 1
ATOM 764 C C . ARG A 1 99 ? -11.043 -2.797 -0.921 1.00 98.19 99 ARG A C 1
ATOM 766 O O . ARG A 1 99 ? -10.115 -2.100 -1.308 1.00 98.19 99 ARG A O 1
ATOM 773 N N . SER A 1 100 ? -10.857 -4.050 -0.513 1.00 98.50 100 SER A N 1
ATOM 774 C CA . SER A 1 100 ? -9.560 -4.723 -0.590 1.00 98.50 100 SER A CA 1
ATOM 775 C C . SER A 1 100 ? -9.272 -5.207 -2.006 1.00 98.50 100 SER A C 1
ATOM 777 O O . SER A 1 100 ? -10.129 -5.812 -2.651 1.00 98.50 100 SER A O 1
ATOM 779 N N . ALA A 1 101 ? -8.049 -4.968 -2.465 1.00 98.44 101 ALA A N 1
ATOM 780 C CA . A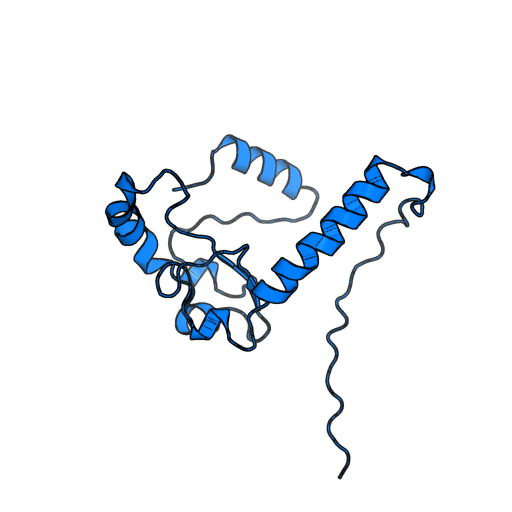LA A 1 101 ? -7.491 -5.507 -3.697 1.00 98.44 101 ALA A CA 1
ATOM 781 C C . ALA A 1 101 ? -6.249 -6.384 -3.435 1.00 98.44 101 ALA A C 1
ATOM 783 O O . ALA A 1 101 ? -5.578 -6.768 -4.388 1.00 98.44 101 ALA A O 1
ATOM 784 N N . ALA A 1 102 ? -5.949 -6.737 -2.177 1.00 98.12 102 ALA A N 1
ATOM 785 C CA . ALA A 1 102 ? -4.758 -7.518 -1.812 1.00 98.12 102 ALA A CA 1
ATOM 786 C C . ALA A 1 102 ? -4.713 -8.905 -2.492 1.00 98.12 102 ALA A C 1
ATOM 788 O O . ALA A 1 102 ? -3.656 -9.386 -2.894 1.00 98.12 102 ALA A O 1
ATOM 789 N N . TRP A 1 103 ? -5.870 -9.549 -2.687 1.00 97.88 103 TRP A N 1
ATOM 790 C CA . TRP A 1 103 ? -5.943 -10.850 -3.366 1.00 97.88 103 TRP A CA 1
ATOM 791 C C . TRP A 1 103 ? -5.722 -10.741 -4.879 1.00 97.88 103 TRP A C 1
ATOM 793 O O . TRP A 1 103 ? -4.988 -11.548 -5.448 1.00 97.88 103 TRP A O 1
ATOM 803 N N . ASP A 1 104 ? -6.295 -9.714 -5.515 1.00 98.12 104 ASP A N 1
ATOM 804 C CA . ASP A 1 104 ? -6.051 -9.418 -6.931 1.00 98.12 104 ASP A CA 1
ATOM 805 C C . ASP A 1 104 ? -4.582 -9.016 -7.149 1.00 98.12 104 ASP A C 1
ATOM 807 O O . ASP A 1 104 ? -3.967 -9.393 -8.144 1.00 98.12 104 ASP A O 1
ATOM 811 N N . GLU A 1 105 ? -3.987 -8.268 -6.216 1.00 98.31 105 GLU A N 1
ATOM 812 C CA . GLU A 1 105 ? -2.559 -7.940 -6.203 1.00 98.31 105 GLU A CA 1
ATOM 813 C C . GLU A 1 105 ? -1.689 -9.202 -6.144 1.00 98.31 105 GLU A C 1
ATOM 815 O O . GLU A 1 105 ? -0.782 -9.361 -6.969 1.00 98.31 105 GLU A O 1
ATOM 820 N N . ALA A 1 106 ? -2.003 -10.131 -5.237 1.00 97.94 106 ALA A N 1
ATOM 821 C CA . ALA A 1 106 ? -1.301 -11.404 -5.121 1.00 97.94 106 ALA A CA 1
ATOM 822 C C . ALA A 1 106 ? -1.427 -12.257 -6.396 1.00 97.94 106 ALA A C 1
ATOM 824 O O . ALA A 1 106 ? -0.429 -12.802 -6.868 1.00 97.94 106 ALA A O 1
ATOM 825 N N . GLU A 1 107 ? -2.613 -12.337 -7.012 1.00 98.19 107 GLU A N 1
ATOM 826 C CA . GLU A 1 107 ? -2.793 -13.020 -8.302 1.00 98.19 107 GLU A CA 1
ATOM 827 C C . GLU A 1 107 ? -1.973 -12.337 -9.411 1.00 98.19 107 GLU A C 1
ATOM 829 O O . GLU A 1 107 ? -1.282 -12.998 -10.196 1.00 98.19 107 GLU A O 1
ATOM 834 N N . ASN A 1 108 ? -1.975 -11.001 -9.445 1.00 98.19 108 ASN A N 1
ATOM 835 C CA . ASN A 1 108 ? -1.266 -10.212 -10.449 1.00 98.19 108 ASN A CA 1
ATOM 836 C C . ASN A 1 108 ? 0.255 -10.404 -10.425 1.00 98.19 108 ASN A C 1
ATOM 838 O O . ASN A 1 108 ? 0.886 -10.184 -11.462 1.00 98.19 108 ASN A O 1
ATOM 842 N N . ARG A 1 109 ? 0.845 -10.899 -9.327 1.00 98.31 109 ARG A N 1
ATOM 843 C CA . ARG A 1 109 ? 2.254 -11.331 -9.287 1.00 98.31 109 ARG A CA 1
ATOM 844 C C . ARG A 1 109 ? 2.567 -12.349 -10.381 1.00 98.31 109 ARG A C 1
ATOM 846 O O . ARG A 1 109 ? 3.492 -12.135 -11.161 1.00 98.31 109 ARG A O 1
ATOM 853 N N . LEU A 1 110 ? 1.736 -13.386 -10.529 1.00 98.12 110 LEU A N 1
ATOM 854 C CA . LEU A 1 110 ? 1.902 -14.402 -11.573 1.00 98.12 110 LEU A CA 1
ATOM 855 C C . LEU A 1 110 ? 1.845 -13.777 -12.972 1.00 98.12 110 LEU A C 1
ATOM 857 O O . LEU A 1 110 ? 2.609 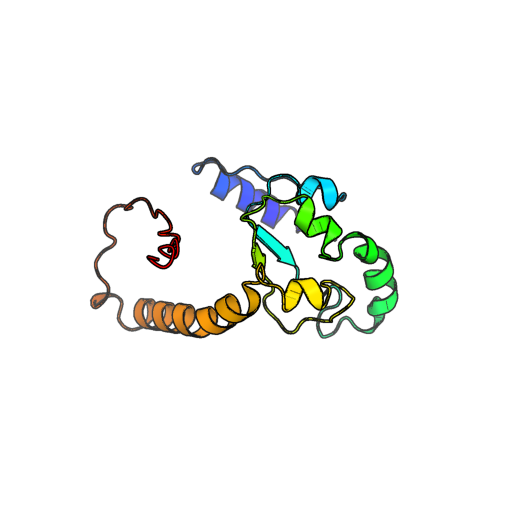-14.138 -13.868 1.00 98.12 110 LEU A O 1
ATOM 861 N N . HIS A 1 111 ? 0.909 -12.856 -13.193 1.00 97.62 111 HIS A N 1
ATOM 862 C CA . HIS A 1 111 ? 0.722 -12.216 -14.494 1.00 97.62 111 HIS A CA 1
ATOM 863 C C . HIS A 1 111 ? 1.872 -11.272 -14.848 1.00 97.62 111 HIS A C 1
ATOM 865 O O . HIS A 1 111 ? 2.372 -11.329 -15.974 1.00 97.62 111 HIS A O 1
ATOM 871 N N . ALA A 1 112 ? 2.320 -10.463 -13.889 1.00 97.00 112 ALA A N 1
ATOM 872 C CA . ALA A 1 112 ? 3.460 -9.573 -14.048 1.00 97.00 112 ALA A CA 1
ATOM 873 C C . ALA A 1 112 ? 4.750 -10.361 -14.315 1.00 97.00 112 ALA A C 1
ATOM 875 O O . ALA A 1 112 ? 5.468 -10.054 -15.264 1.00 97.00 112 ALA A O 1
ATOM 876 N N . GLU A 1 113 ? 5.011 -11.424 -13.551 1.00 97.88 113 GLU A N 1
ATOM 877 C CA . GLU A 1 113 ? 6.213 -12.250 -13.702 1.00 97.88 113 GLU A CA 1
ATOM 878 C C . GLU A 1 113 ? 6.241 -12.986 -15.054 1.00 97.88 113 GLU A C 1
ATOM 880 O O . GLU A 1 113 ? 7.275 -12.986 -15.722 1.00 97.88 113 GLU A O 1
ATOM 885 N N . LYS A 1 114 ? 5.104 -13.511 -15.542 1.00 95.75 114 LYS A N 1
ATOM 886 C CA . LYS A 1 114 ? 5.001 -14.050 -16.917 1.00 95.75 114 LYS A CA 1
ATOM 887 C C . LYS A 1 114 ? 5.354 -13.004 -17.977 1.00 95.75 114 LYS A C 1
ATOM 889 O O . LYS A 1 114 ? 6.069 -13.316 -18.927 1.00 95.75 114 LYS A O 1
ATOM 894 N N . ALA A 1 115 ? 4.849 -11.778 -17.831 1.00 94.81 115 ALA A N 1
ATOM 895 C CA . ALA A 1 115 ? 5.115 -10.702 -18.783 1.00 94.81 115 ALA A CA 1
ATOM 896 C C . ALA A 1 115 ? 6.593 -10.278 -18.772 1.00 94.81 115 ALA A C 1
ATOM 898 O O . ALA A 1 115 ? 7.170 -10.052 -19.834 1.00 94.81 115 ALA A O 1
ATOM 899 N N . ILE A 1 116 ? 7.213 -10.218 -17.588 1.00 95.81 116 ILE A N 1
ATOM 900 C CA . ILE A 1 116 ? 8.647 -9.940 -17.438 1.00 95.81 116 ILE A CA 1
ATOM 901 C C . ILE A 1 116 ? 9.479 -11.044 -18.098 1.00 95.81 116 ILE A C 1
ATOM 903 O O . ILE A 1 116 ? 10.414 -10.735 -18.833 1.00 95.81 116 ILE A O 1
ATOM 907 N N . LEU A 1 117 ? 9.137 -12.319 -17.887 1.00 96.00 117 LEU A N 1
ATOM 908 C CA . LEU A 1 117 ? 9.853 -13.434 -18.510 1.00 96.00 117 LEU A CA 1
ATOM 909 C C . LEU A 1 117 ? 9.785 -13.374 -20.036 1.00 96.00 117 LEU A C 1
ATOM 911 O O . LEU A 1 117 ? 10.817 -13.526 -20.683 1.00 96.00 117 LEU A O 1
ATOM 915 N N . GLU A 1 118 ? 8.616 -13.090 -20.614 1.00 94.38 118 GLU A N 1
ATOM 916 C CA . GLU A 1 118 ? 8.504 -12.962 -22.072 1.00 94.38 118 GLU A CA 1
ATOM 917 C C . GLU A 1 118 ? 9.289 -11.757 -22.606 1.00 94.38 118 GLU A C 1
ATOM 919 O O . GLU A 1 118 ? 9.963 -11.863 -23.629 1.00 94.38 118 GLU A O 1
ATOM 924 N N . LEU A 1 119 ? 9.288 -10.634 -21.879 1.00 93.25 119 LEU A N 1
ATOM 925 C CA . LEU A 1 119 ? 10.094 -9.460 -22.225 1.00 93.25 119 LEU A CA 1
ATOM 926 C C . LEU A 1 119 ? 11.597 -9.753 -22.235 1.00 93.25 119 LEU A C 1
ATOM 928 O O . LEU A 1 119 ? 12.312 -9.212 -23.075 1.00 93.25 119 LEU A O 1
ATOM 932 N N . LEU A 1 120 ? 12.083 -10.579 -21.309 1.00 94.88 120 LEU A N 1
ATOM 933 C CA . LEU A 1 120 ? 13.508 -10.880 -21.186 1.00 94.88 120 LEU A CA 1
ATOM 934 C C . LEU A 1 120 ? 13.966 -12.016 -22.111 1.00 94.88 120 LEU A C 1
ATOM 936 O O . LEU A 1 120 ? 15.095 -11.974 -22.594 1.00 94.88 120 LEU A O 1
ATOM 940 N N . LEU A 1 121 ? 13.122 -13.026 -22.343 1.00 95.19 121 LEU A N 1
ATOM 941 C CA . LEU A 1 121 ? 13.496 -14.247 -23.069 1.00 95.19 121 LEU A CA 1
ATOM 942 C C . LEU A 1 121 ? 13.099 -14.239 -24.547 1.00 95.19 121 LEU A C 1
ATOM 944 O O . LEU A 1 121 ? 13.746 -14.926 -25.335 1.00 95.19 121 LEU A O 1
ATOM 948 N N . ALA A 1 122 ? 12.057 -13.497 -24.923 1.00 91.06 122 ALA A N 1
ATOM 949 C CA . ALA A 1 122 ? 11.588 -13.405 -26.305 1.00 91.06 122 ALA A CA 1
ATOM 950 C C . ALA A 1 122 ? 11.073 -11.988 -26.649 1.00 91.06 122 ALA A C 1
ATOM 952 O O . ALA A 1 122 ? 9.923 -11.822 -27.077 1.00 91.06 122 ALA A O 1
ATOM 953 N N . PRO A 1 123 ? 11.902 -10.936 -26.482 1.00 83.94 123 PRO A N 1
ATOM 954 C CA . PRO A 1 123 ? 11.494 -9.549 -26.718 1.00 83.94 123 PRO A CA 1
ATOM 955 C C . PRO A 1 123 ? 10.976 -9.298 -28.143 1.00 83.94 123 PRO A C 1
ATOM 957 O O . PRO A 1 123 ? 10.147 -8.413 -28.348 1.00 83.94 123 PRO A O 1
ATOM 960 N N . GLU A 1 124 ? 11.419 -10.075 -29.134 1.00 87.56 124 GLU A N 1
ATOM 961 C CA . GLU A 1 124 ? 10.962 -9.993 -30.523 1.00 87.56 124 GLU A CA 1
ATOM 962 C C . GLU A 1 124 ? 9.495 -10.397 -30.723 1.00 87.56 124 GLU A C 1
ATOM 964 O O . GLU A 1 124 ? 8.886 -10.018 -31.726 1.00 87.56 124 GLU A O 1
ATOM 969 N N . ARG A 1 125 ? 8.915 -11.152 -29.780 1.00 82.62 125 ARG A N 1
ATOM 970 C CA . ARG A 1 125 ? 7.501 -11.555 -29.807 1.00 82.62 125 ARG A CA 1
ATOM 971 C C . ARG A 1 125 ? 6.573 -10.490 -29.246 1.00 82.62 125 ARG A C 1
ATOM 973 O O . A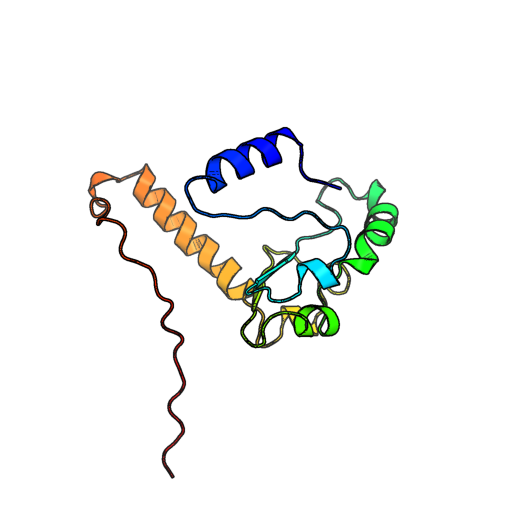RG A 1 125 ? 5.363 -10.561 -29.467 1.00 82.62 125 ARG A O 1
ATOM 980 N N . LEU A 1 126 ? 7.115 -9.507 -28.528 1.00 78.62 126 LEU A N 1
ATOM 981 C CA . LEU A 1 126 ? 6.307 -8.444 -27.963 1.00 78.62 126 LEU A CA 1
ATOM 982 C C . LEU A 1 126 ? 5.953 -7.404 -29.029 1.00 78.62 126 LEU A C 1
ATOM 984 O O . LEU A 1 126 ? 6.798 -7.021 -29.846 1.00 78.62 126 LEU A O 1
ATOM 988 N N . PRO A 1 127 ? 4.706 -6.898 -29.024 1.00 73.19 127 PRO A N 1
ATOM 989 C CA . PRO A 1 127 ? 4.360 -5.772 -29.869 1.00 73.19 127 PRO A CA 1
ATOM 990 C C . PRO A 1 127 ? 5.309 -4.615 -29.546 1.00 73.19 127 PRO A C 1
ATOM 992 O O . PRO A 1 127 ? 5.501 -4.267 -28.378 1.00 73.19 127 PRO A O 1
ATOM 995 N N . ARG A 1 128 ? 5.906 -4.013 -30.585 1.00 66.19 128 ARG A N 1
ATOM 996 C CA . ARG A 1 128 ? 6.707 -2.792 -30.419 1.00 66.19 128 ARG A CA 1
ATOM 997 C C . ARG A 1 128 ? 5.883 -1.779 -29.619 1.00 66.19 128 ARG A C 1
ATOM 999 O O . ARG A 1 128 ? 4.682 -1.693 -29.890 1.00 66.19 128 ARG A O 1
ATOM 1006 N N . PRO A 1 129 ? 6.484 -1.037 -28.667 1.00 60.72 129 PRO A N 1
ATOM 1007 C CA . PRO A 1 129 ? 5.742 -0.127 -27.807 1.00 60.72 129 PRO A CA 1
ATOM 1008 C C . PRO A 1 129 ? 4.832 0.756 -28.657 1.00 60.72 129 PRO A C 1
ATOM 1010 O O . PRO A 1 129 ? 5.306 1.563 -29.455 1.00 60.72 129 PRO A O 1
ATOM 1013 N N . VAL A 1 130 ? 3.522 0.552 -28.528 1.00 55.81 130 VAL A N 1
ATOM 1014 C CA . VAL A 1 130 ? 2.541 1.435 -29.151 1.00 55.81 130 VAL A CA 1
ATOM 1015 C C . VAL A 1 130 ? 2.698 2.771 -28.437 1.00 55.81 130 VAL A C 1
ATOM 1017 O O . VAL A 1 130 ? 2.720 2.796 -27.203 1.00 55.81 130 VAL A O 1
ATOM 1020 N N . GLU A 1 131 ? 2.871 3.862 -29.186 1.00 52.56 131 GLU A N 1
ATOM 1021 C CA . GLU A 1 131 ? 2.940 5.212 -28.620 1.00 52.56 131 GLU A CA 1
ATOM 1022 C C . GLU A 1 131 ? 1.860 5.376 -27.546 1.00 52.56 131 GLU A C 1
ATOM 1024 O O . GLU A 1 131 ? 0.690 5.072 -27.783 1.00 52.56 131 GLU A O 1
ATOM 1029 N N . ARG A 1 132 ? 2.302 5.767 -26.342 1.00 48.94 132 ARG A N 1
ATOM 1030 C CA . ARG A 1 132 ? 1.565 5.751 -25.068 1.00 48.94 132 ARG A CA 1
ATOM 1031 C C . ARG A 1 132 ? 0.068 6.031 -25.253 1.00 48.94 132 ARG A C 1
ATOM 1033 O O . ARG A 1 132 ? -0.363 7.183 -25.268 1.00 48.94 132 ARG A O 1
ATOM 1040 N N . HIS A 1 133 ? -0.738 4.977 -25.341 1.00 46.03 133 HIS A N 1
ATOM 1041 C CA . HIS A 1 133 ? -2.187 5.107 -25.287 1.00 46.03 133 HIS A CA 1
ATOM 1042 C C . HIS A 1 133 ? -2.569 5.394 -23.832 1.00 46.03 133 HIS A C 1
ATOM 1044 O O . HIS A 1 133 ? -2.176 4.651 -22.932 1.00 46.03 133 HIS A O 1
ATOM 1050 N N . ARG A 1 134 ? -3.286 6.499 -23.582 1.00 41.69 134 A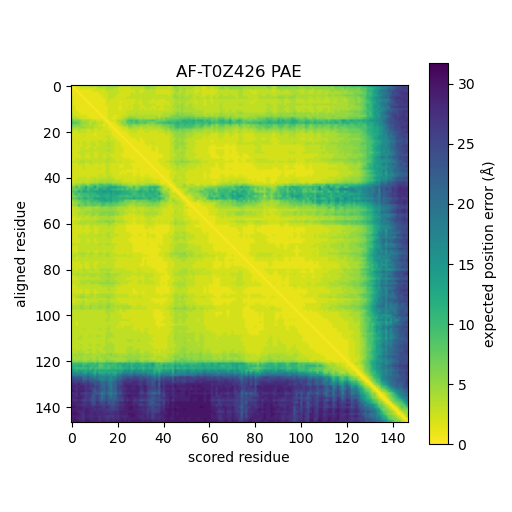RG A N 1
ATOM 1051 C CA . ARG A 1 134 ? -3.771 6.857 -22.239 1.00 41.69 134 ARG A CA 1
ATOM 1052 C C . ARG A 1 134 ? -4.602 5.699 -21.689 1.00 41.69 134 ARG A C 1
ATOM 1054 O O . ARG A 1 134 ? -5.671 5.396 -22.212 1.00 41.69 134 ARG A O 1
ATOM 1061 N N . TRP A 1 135 ? -4.105 5.058 -20.639 1.00 34.97 135 TRP A N 1
ATOM 1062 C CA . TRP A 1 135 ? -4.863 4.075 -19.880 1.00 34.97 135 TRP A CA 1
ATOM 1063 C C . TRP A 1 135 ? -6.030 4.783 -19.176 1.00 34.97 135 TRP A C 1
ATOM 1065 O O . TRP A 1 135 ? -5.820 5.750 -18.447 1.00 34.97 135 TRP A O 1
ATOM 1075 N N . ALA A 1 136 ? -7.257 4.326 -19.431 1.00 33.00 136 ALA A N 1
ATOM 1076 C CA . ALA A 1 136 ? -8.462 4.732 -18.713 1.00 33.00 136 ALA A CA 1
ATOM 1077 C C . ALA A 1 136 ? -9.101 3.462 -18.127 1.00 33.00 136 ALA A C 1
ATOM 1079 O O . ALA A 1 136 ? -9.468 2.568 -18.902 1.00 33.00 136 ALA A O 1
ATOM 1080 N N . PRO A 1 137 ? -9.223 3.328 -16.796 1.00 38.78 137 PRO A N 1
ATOM 1081 C CA . PRO A 1 137 ? -9.793 2.131 -16.200 1.00 38.78 137 PRO A CA 1
ATOM 1082 C C . PRO A 1 137 ? -11.279 2.034 -16.566 1.00 38.78 137 PRO A C 1
ATOM 1084 O O . PRO A 1 137 ? -12.080 2.921 -16.268 1.00 38.78 137 PRO A O 1
ATOM 1087 N N . LYS A 1 138 ? -11.673 0.938 -17.225 1.00 40.47 138 LYS A N 1
ATOM 1088 C CA . LYS A 1 138 ? -13.087 0.605 -17.431 1.00 40.47 138 LYS A CA 1
ATOM 1089 C C . LYS A 1 138 ? -13.633 0.006 -16.138 1.00 40.47 138 LYS A C 1
ATOM 1091 O O . LYS A 1 138 ? -13.680 -1.212 -15.992 1.00 40.47 138 LYS A O 1
ATOM 1096 N N . LEU A 1 139 ? -14.065 0.857 -15.212 1.00 41.25 139 LEU A N 1
ATOM 1097 C CA . LEU A 1 139 ? -14.897 0.420 -14.093 1.00 41.25 139 LEU A CA 1
ATOM 1098 C C . LEU A 1 139 ? -16.181 -0.199 -14.671 1.00 41.25 139 LEU A C 1
ATOM 1100 O O . LEU A 1 139 ? -16.994 0.481 -15.301 1.00 41.25 139 LEU A O 1
ATOM 1104 N N . ARG A 1 140 ? -16.345 -1.517 -14.510 1.00 43.53 140 ARG A N 1
ATOM 1105 C CA . ARG A 1 140 ? -17.576 -2.236 -14.862 1.00 43.53 140 ARG A CA 1
ATOM 1106 C C . ARG A 1 140 ? -18.692 -1.767 -13.929 1.00 43.53 140 ARG A C 1
ATOM 1108 O O . ARG A 1 140 ? -18.868 -2.307 -12.842 1.00 43.53 140 ARG A O 1
ATOM 1115 N N . THR A 1 141 ? -19.488 -0.795 -14.359 1.00 44.12 141 THR A N 1
ATOM 1116 C CA . THR A 1 141 ? -20.759 -0.500 -13.697 1.00 44.12 141 THR A CA 1
ATOM 1117 C C . THR A 1 141 ? -21.722 -1.662 -13.960 1.00 44.12 141 THR A C 1
ATOM 1119 O O . THR A 1 141 ? -22.034 -2.008 -15.103 1.00 44.12 141 THR A O 1
ATOM 1122 N N . ARG A 1 142 ? -22.161 -2.338 -12.891 1.00 45.03 142 ARG A N 1
ATOM 1123 C CA . ARG A 1 142 ? -23.225 -3.347 -12.975 1.00 45.03 142 ARG A CA 1
ATOM 1124 C C . ARG A 1 142 ? -24.498 -2.656 -13.481 1.00 45.03 142 ARG A C 1
ATOM 1126 O O . ARG A 1 142 ? -24.968 -1.701 -12.869 1.00 45.03 142 ARG A O 1
ATOM 1133 N N . ARG A 1 143 ? -25.063 -3.135 -14.596 1.00 41.62 143 ARG A N 1
ATOM 1134 C CA . ARG A 1 143 ? -26.409 -2.742 -15.048 1.00 41.62 143 ARG A CA 1
ATOM 1135 C C . ARG A 1 143 ? -27.426 -3.084 -13.945 1.00 41.62 143 ARG A C 1
ATOM 1137 O O . ARG A 1 143 ? -27.392 -4.221 -13.472 1.00 41.62 143 ARG A O 1
ATOM 1144 N N . PRO A 1 144 ? -28.342 -2.178 -13.562 1.00 41.50 144 PRO A N 1
ATOM 1145 C CA . PRO A 1 144 ? -29.414 -2.531 -12.643 1.00 41.50 144 PRO A CA 1
ATOM 1146 C C . PRO A 1 144 ? -30.363 -3.531 -13.315 1.00 41.50 144 PRO A C 1
ATOM 1148 O O . PRO A 1 144 ? -30.652 -3.432 -14.513 1.00 41.50 144 PRO A O 1
ATOM 1151 N N . ALA A 1 145 ? -30.814 -4.515 -12.536 1.00 48.69 145 ALA A N 1
ATOM 1152 C CA . ALA A 1 145 ? -31.788 -5.509 -12.961 1.00 48.69 145 ALA A CA 1
ATOM 1153 C C . ALA A 1 145 ? -33.074 -4.811 -13.429 1.00 48.69 145 ALA A C 1
ATOM 1155 O O . ALA A 1 145 ? -33.624 -3.963 -12.725 1.00 48.69 145 ALA A O 1
ATOM 1156 N N . ARG A 1 146 ? -33.532 -5.153 -14.636 1.00 52.41 146 ARG A N 1
ATOM 1157 C CA . ARG A 1 146 ? -34.828 -4.704 -15.150 1.00 52.41 146 ARG A CA 1
ATOM 1158 C C . ARG A 1 146 ? -35.928 -5.377 -14.322 1.00 52.41 146 ARG A C 1
ATOM 1160 O O . ARG A 1 146 ? -35.913 -6.600 -14.199 1.00 52.41 146 ARG A O 1
ATOM 1167 N N . ARG A 1 147 ? -36.812 -4.566 -13.739 1.00 49.94 147 ARG A N 1
ATOM 1168 C CA . ARG A 1 147 ? -38.146 -4.992 -13.301 1.00 49.94 147 ARG A CA 1
ATOM 1169 C C . ARG A 1 147 ? -39.052 -5.156 -14.513 1.00 49.94 147 ARG A C 1
ATOM 1171 O O . ARG A 1 147 ? -38.807 -4.433 -15.508 1.00 49.94 147 ARG A O 1
#

Radius of gyration: 19.0 Å; Cα contacts (8 Å, |Δi|>4): 138; chains: 1; bounding box: 57×30×51 Å

Secondary structure (DSSP, 8-state):
-PPPHHHHHHHHHHHHTTT------S-HHHHHTT-SEEE---SS-TT-GGGHHHHHHHHGGG-B-HHHHTTS-TT-EEE--S---BTTTB-HHHHTSTTB-HHHHHHHHHHHHHHHHHHHH-GGGSPP--S---------PPPPPP-

Nearest PDB structures (foldseek):
  7np0-assembly1_A  TM=9.606E-01  e=8.042E-12  Mycobacterium tuberculosis H37Rv
  7nov-assembly1_A  TM=9.604E-01  e=1.043E-11  Mycobacterium tuberculosis H37Rv
  7nnf-assembly2_E  TM=9.580E-01  e=1.267E-11  Mycobacterium tuberculosis H37Rv
  7nnf-assembly2_D  TM=9.586E-01  e=1.754E-11  Mycobacterium tuberculosis H37Rv
  3tpf-assembly2_D  TM=9.225E-01  e=1.365E-09  Campylobacter jejuni subsp. jejuni NCTC 11168 = ATCC 700819

Mean predicted aligned error: 8.16 Å

InterPro domains:
  IPR002292 Ornithine/putrescine carbamoyltransferase [PR00102] (38-48)
  IPR002292 Ornithine/putrescine carbamoyltransferase [PR00102] (100-111)
  IPR006130 Aspartate/ornithine carbamoyltransferase [PR00100] (74-83)
  IPR006130 Aspartate/ornithine carbamoyltransferase [PR00100] (86-109)
  IPR006131 Aspartate/ornithine carbamoyltransferase, Asp/Orn-binding domain [PF00185] (2-119)
  IPR036901 Aspartate/ornithine carbamoyltransferase superfamily [G3DSA:3.40.50.1370] (1-108)
  IPR036901 Aspartate/ornithine carbamoyltransferase superfamily [SSF53671] (1-121)